Protein AF-A0A959KCK9-F1 (afdb_monomer_lite)

Foldseek 3Di:
DDDPDDDDDPDPCPPVPPADPQHPPDPDDQVLQDDPVDNHGPPVPRPDACVPDPAHQDAPSVPDDLCLQPVGPPSVPGDRAPVSRDDDPPVCPVHRPQVLADDSNDPDRPCVQVSCVVVVNHQDDPSVPVD

Secondary structure (DSSP, 8-state):
--------------------TT-TT--S-GGGT-BTTBSS--TTT----GGGSSS---GGGGGS-GGGT--SS-GGGS--SGGGT---TTTTTT-S-GGGT-BTTBS--TTHHHHHHHTT----GGGTT--

Radius of gyration: 28.24 Å; chains: 1; bounding box: 69×39×91 Å

Sequence (131 aa):
MRKWTILVWVMMATGLWGQNPHGAAFTMDCAKCHTPTGWTPLLNTLAFSHDTTAFPLLGAHQTVDCKLCHTTLVFDQAPLDCFGCHTDVHQQTVGPDCARCHDSRSWIVDDITDIHRQDGFALVGAHATAD

pLDDT: mean 82.72, std 13.29, range [46.91, 95.75]

Structure (mmCIF, N/CA/C/O backbone):
data_AF-A0A959KCK9-F1
#
_entry.id   AF-A0A959KCK9-F1
#
loop_
_atom_site.group_PDB
_atom_site.id
_atom_site.type_symbol
_atom_site.label_atom_id
_atom_site.label_alt_id
_atom_site.label_comp_id
_atom_site.label_asym_id
_atom_site.label_entity_id
_atom_site.label_seq_id
_atom_site.pdbx_PDB_ins_code
_atom_site.Cartn_x
_atom_site.Cartn_y
_atom_site.Cartn_z
_atom_site.occupancy
_atom_site.B_iso_or_equiv
_atom_site.auth_seq_id
_atom_site.auth_comp_id
_atom_site.auth_asym_id
_atom_site.auth_atom_id
_atom_site.pdbx_PDB_model_num
ATOM 1 N N . MET A 1 1 ? 46.662 22.100 -61.542 1.00 49.91 1 MET A N 1
ATOM 2 C CA . MET A 1 1 ? 46.205 23.198 -60.657 1.00 49.91 1 MET A CA 1
ATOM 3 C C . MET A 1 1 ? 44.722 23.440 -60.893 1.00 49.91 1 MET A C 1
ATOM 5 O O . MET A 1 1 ? 44.307 23.394 -62.040 1.00 49.91 1 MET A O 1
ATOM 9 N N . ARG A 1 2 ? 43.985 23.745 -59.814 1.00 46.91 2 ARG A N 1
ATOM 10 C CA . ARG A 1 2 ? 42.546 24.086 -59.747 1.00 46.91 2 ARG A CA 1
ATOM 11 C C . ARG A 1 2 ? 41.573 22.926 -59.463 1.00 46.91 2 ARG A C 1
ATOM 13 O O . ARG A 1 2 ? 40.732 22.564 -60.268 1.00 46.91 2 ARG A O 1
ATOM 20 N N . LYS A 1 3 ? 41.729 22.405 -58.239 1.00 47.53 3 LYS A N 1
ATOM 21 C CA . LYS A 1 3 ? 40.689 22.268 -57.199 1.00 47.53 3 LYS A CA 1
ATOM 22 C C . LYS A 1 3 ? 39.295 21.832 -57.687 1.00 47.53 3 LYS A C 1
ATOM 24 O O . LYS A 1 3 ? 38.390 22.651 -57.802 1.00 47.53 3 LYS A O 1
ATOM 29 N N . TRP A 1 4 ? 39.124 20.527 -57.875 1.00 50.66 4 TRP A N 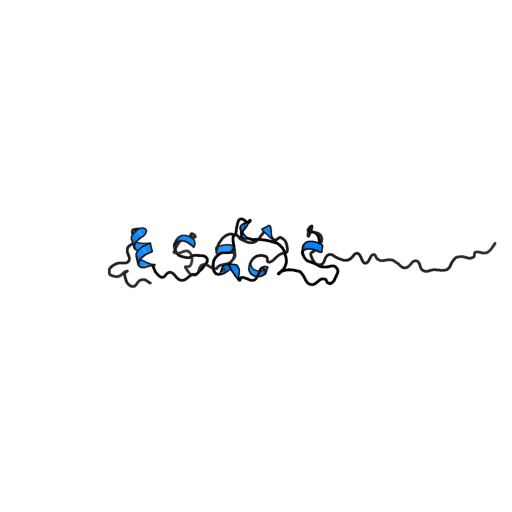1
ATOM 30 C CA . TRP A 1 4 ? 37.846 19.847 -57.658 1.00 50.66 4 TRP A CA 1
ATOM 31 C C . TRP A 1 4 ? 37.703 19.586 -56.152 1.00 50.66 4 TRP A C 1
ATOM 33 O O . TRP A 1 4 ? 38.226 18.610 -55.629 1.00 50.66 4 TRP A O 1
ATOM 43 N N . THR A 1 5 ? 37.056 20.498 -55.435 1.00 57.91 5 THR A N 1
ATOM 44 C CA . THR A 1 5 ? 36.460 20.222 -54.118 1.00 57.91 5 THR A CA 1
ATOM 45 C C . THR A 1 5 ? 34.973 19.997 -54.396 1.00 57.91 5 THR A C 1
ATOM 47 O O . THR A 1 5 ? 34.263 20.955 -54.685 1.00 57.91 5 THR A O 1
ATOM 50 N N . ILE A 1 6 ? 34.548 18.757 -54.661 1.00 57.91 6 ILE A N 1
ATOM 51 C CA . ILE A 1 6 ? 33.910 17.878 -53.660 1.00 57.91 6 ILE A CA 1
ATOM 52 C C . ILE A 1 6 ? 32.843 18.702 -52.917 1.00 57.91 6 ILE A C 1
ATOM 54 O O . ILE A 1 6 ? 33.161 19.432 -51.988 1.00 57.91 6 ILE A O 1
ATOM 58 N N . LEU A 1 7 ? 31.654 18.894 -53.498 1.00 53.31 7 LEU A N 1
ATOM 59 C CA . LEU A 1 7 ? 30.503 17.992 -53.373 1.00 53.31 7 LEU A CA 1
ATOM 60 C C . LEU A 1 7 ? 30.329 17.441 -51.949 1.00 53.31 7 LEU A C 1
ATOM 62 O O . LEU A 1 7 ? 31.190 16.749 -51.429 1.00 53.31 7 LEU A O 1
ATOM 66 N N . VAL A 1 8 ? 29.119 17.645 -51.432 1.00 52.75 8 VAL A N 1
ATOM 67 C CA . VAL A 1 8 ? 28.487 16.856 -50.366 1.00 52.75 8 VAL A CA 1
ATOM 68 C C . VAL A 1 8 ? 28.732 17.368 -48.946 1.00 52.75 8 VAL A C 1
ATOM 70 O O . VAL A 1 8 ? 29.668 16.993 -48.252 1.00 52.75 8 VAL A O 1
ATOM 73 N N . TRP A 1 9 ? 27.794 18.215 -48.513 1.00 53.50 9 TRP A N 1
ATOM 74 C CA . TRP A 1 9 ? 26.924 17.903 -47.377 1.00 53.50 9 TRP A CA 1
ATOM 75 C C . TRP A 1 9 ? 27.581 17.080 -46.264 1.00 53.50 9 TRP A C 1
ATOM 77 O O . TRP A 1 9 ? 27.311 15.890 -46.114 1.00 53.50 9 TRP A O 1
ATOM 87 N N . VAL A 1 10 ? 28.354 17.736 -45.401 1.00 55.44 10 VAL A N 1
ATOM 88 C CA . VAL A 1 10 ? 28.444 17.261 -44.019 1.00 55.44 10 VAL A CA 1
ATOM 89 C C . VAL A 1 10 ? 27.118 17.646 -43.373 1.00 55.44 10 VAL A C 1
ATOM 91 O O . VAL A 1 10 ? 26.969 18.721 -42.795 1.00 55.44 10 VAL A O 1
ATOM 94 N N . MET A 1 11 ? 26.112 16.786 -43.568 1.00 56.12 11 MET A N 1
ATOM 95 C CA . MET A 1 11 ? 24.978 16.697 -42.661 1.00 56.12 11 MET A CA 1
ATOM 96 C C . MET A 1 11 ? 25.564 16.689 -41.252 1.00 56.12 11 MET A C 1
ATOM 98 O O . MET A 1 11 ? 26.315 15.780 -40.894 1.00 56.12 11 MET A O 1
ATOM 102 N N . MET A 1 12 ? 25.237 17.710 -40.463 1.00 56.47 12 MET A N 1
ATOM 103 C CA . MET A 1 12 ? 25.245 17.579 -39.017 1.00 56.47 12 MET A CA 1
ATOM 104 C C . MET A 1 12 ? 24.327 16.402 -38.701 1.00 56.47 12 MET A C 1
ATOM 106 O O . MET A 1 12 ? 23.114 16.556 -38.603 1.00 56.47 12 MET A O 1
ATOM 110 N N . ALA A 1 13 ? 24.901 15.208 -38.596 1.00 59.34 13 ALA A N 1
ATOM 111 C CA . ALA A 1 13 ? 24.273 14.101 -37.913 1.00 59.34 13 ALA A CA 1
ATOM 112 C C . ALA A 1 13 ? 24.296 14.472 -36.429 1.00 59.34 13 ALA A C 1
ATOM 114 O O . ALA A 1 13 ? 25.125 13.992 -35.659 1.00 59.34 13 ALA A O 1
ATOM 115 N N . THR A 1 14 ? 23.424 15.405 -36.037 1.00 59.97 14 THR A N 1
ATOM 116 C CA . THR A 1 14 ? 22.972 15.482 -34.658 1.00 59.97 14 THR A CA 1
ATOM 117 C C . THR A 1 14 ? 22.437 14.094 -34.365 1.00 59.97 14 THR A C 1
ATOM 119 O O . THR A 1 14 ? 21.451 13.651 -34.954 1.00 59.97 14 THR A O 1
ATOM 122 N N . GLY A 1 15 ? 23.188 13.343 -33.564 1.00 53.34 15 GLY A N 1
ATOM 123 C CA . GLY A 1 15 ? 22.801 12.007 -33.169 1.00 53.34 15 GLY A CA 1
ATOM 124 C C . GLY A 1 15 ? 21.417 12.090 -32.549 1.00 53.34 15 GLY A C 1
ATOM 125 O O . GLY A 1 15 ? 21.271 12.548 -31.419 1.00 53.34 15 GLY A O 1
ATOM 126 N N . LEU A 1 16 ? 20.402 11.646 -33.287 1.00 57.38 16 LEU A N 1
ATOM 127 C CA . LEU A 1 16 ? 19.121 11.249 -32.726 1.00 57.38 16 LEU A CA 1
ATOM 128 C C . LEU A 1 16 ? 19.382 9.950 -31.964 1.00 57.38 16 LEU A C 1
ATOM 130 O O . LEU A 1 16 ? 19.026 8.859 -32.397 1.00 57.38 16 LEU A O 1
ATOM 134 N N . TRP A 1 17 ? 20.115 10.061 -30.858 1.00 60.97 17 TRP A N 1
ATOM 135 C CA . TRP A 1 17 ? 20.209 8.998 -29.881 1.00 60.97 17 TRP A CA 1
ATOM 136 C C . TRP A 1 17 ? 18.802 8.870 -29.320 1.00 60.97 17 TRP A C 1
ATOM 138 O O . TRP A 1 17 ? 18.271 9.843 -28.776 1.00 60.97 17 TRP A O 1
ATOM 148 N N . GLY A 1 18 ? 18.175 7.714 -29.545 1.00 62.41 18 GLY A N 1
ATOM 149 C CA . GLY A 1 18 ? 16.862 7.412 -28.994 1.00 62.41 18 GLY A CA 1
ATOM 150 C C . GLY A 1 18 ? 16.902 7.683 -27.497 1.00 62.41 18 GLY A C 1
ATOM 151 O O . GLY A 1 18 ? 17.616 7.007 -26.761 1.00 62.41 18 GLY A O 1
ATOM 152 N N . GLN A 1 19 ? 16.214 8.737 -27.067 1.00 72.62 19 GLN A N 1
ATOM 153 C CA . GLN A 1 19 ? 16.138 9.079 -25.657 1.00 72.62 19 GLN A CA 1
ATOM 154 C C . GLN A 1 19 ? 15.322 7.985 -24.983 1.00 72.62 19 GLN A C 1
ATOM 156 O O . GLN A 1 19 ? 14.208 7.699 -25.421 1.00 72.62 19 GLN A O 1
ATOM 161 N N . ASN A 1 20 ? 15.880 7.364 -23.945 1.00 83.00 20 ASN A N 1
ATOM 162 C CA . ASN A 1 20 ? 15.116 6.442 -23.122 1.00 83.00 20 ASN A CA 1
ATOM 163 C C . ASN A 1 20 ? 13.984 7.244 -22.449 1.00 83.00 20 ASN A C 1
ATOM 165 O O . ASN A 1 20 ? 14.291 8.106 -21.617 1.00 83.00 20 ASN A O 1
ATOM 169 N N . PRO A 1 21 ? 12.697 6.992 -22.768 1.00 82.88 21 PRO A N 1
ATOM 170 C CA . PRO A 1 21 ? 11.583 7.729 -22.166 1.00 82.88 21 PRO A CA 1
ATOM 171 C C . PRO A 1 21 ? 11.466 7.488 -20.651 1.00 82.88 21 PRO A C 1
ATOM 173 O O . PRO A 1 21 ? 10.748 8.208 -19.966 1.00 82.88 21 PRO A O 1
ATOM 176 N N . HIS A 1 22 ? 12.189 6.499 -20.124 1.00 82.31 22 HIS A N 1
ATOM 177 C CA . HIS A 1 22 ? 12.268 6.145 -18.710 1.00 82.31 22 HIS A CA 1
ATOM 178 C C . HIS A 1 22 ? 13.437 6.823 -17.974 1.00 82.31 22 HIS A C 1
ATOM 180 O O . HIS A 1 22 ? 13.630 6.602 -16.780 1.00 82.31 22 HIS A O 1
ATOM 186 N N . GLY A 1 23 ? 14.211 7.662 -18.669 1.00 80.50 23 GLY A N 1
ATOM 187 C CA . GLY A 1 23 ? 15.371 8.358 -18.121 1.00 80.50 23 GLY A CA 1
ATOM 188 C C . GLY A 1 23 ? 16.652 7.518 -18.117 1.00 80.50 23 GLY A C 1
ATOM 189 O O . GLY A 1 23 ? 16.648 6.308 -18.334 1.00 80.50 23 GLY A O 1
ATOM 190 N N . ALA A 1 24 ? 17.783 8.181 -17.869 1.00 80.56 24 ALA A N 1
ATOM 191 C CA . ALA A 1 24 ? 19.110 7.558 -17.921 1.00 80.56 24 ALA A CA 1
ATOM 192 C C . ALA A 1 24 ? 19.385 6.572 -16.768 1.00 80.56 24 ALA A C 1
ATOM 194 O O . ALA A 1 24 ? 20.287 5.747 -16.869 1.00 80.56 24 ALA A O 1
ATOM 195 N N . ALA A 1 25 ? 18.618 6.659 -15.679 1.00 77.94 25 ALA A N 1
ATOM 196 C CA . ALA A 1 25 ? 18.759 5.788 -14.514 1.00 77.94 25 ALA A CA 1
ATOM 197 C C . ALA A 1 25 ? 18.067 4.423 -14.683 1.00 77.94 25 ALA A C 1
ATOM 199 O O . ALA A 1 25 ? 18.292 3.528 -13.873 1.00 77.94 25 ALA A O 1
ATOM 200 N N . PHE A 1 26 ? 17.231 4.242 -15.712 1.00 80.12 26 PHE A N 1
ATOM 201 C CA . PHE A 1 26 ? 16.557 2.970 -15.955 1.00 80.12 26 PHE A CA 1
ATOM 202 C C . PHE A 1 26 ? 17.509 1.982 -16.641 1.00 80.12 26 PHE A C 1
ATOM 204 O O . PHE A 1 26 ? 17.864 2.153 -17.806 1.00 80.12 26 PHE A O 1
ATOM 211 N N . THR A 1 27 ? 17.924 0.950 -15.904 1.00 80.88 27 THR A N 1
ATOM 212 C CA . THR A 1 27 ? 18.962 -0.014 -16.316 1.00 80.88 27 THR A CA 1
ATOM 213 C C . THR A 1 27 ? 18.415 -1.372 -16.767 1.00 80.88 27 THR A C 1
ATOM 215 O O . THR A 1 27 ? 19.191 -2.265 -17.106 1.00 80.88 27 THR A O 1
ATOM 218 N N . MET A 1 28 ? 17.092 -1.558 -16.772 1.00 80.00 28 MET A N 1
ATOM 219 C CA . MET A 1 28 ? 16.463 -2.821 -17.160 1.00 80.00 28 MET A CA 1
ATOM 220 C C . MET A 1 28 ? 16.416 -2.982 -18.688 1.00 80.00 28 MET A C 1
ATOM 222 O O . MET A 1 28 ? 16.208 -2.016 -19.418 1.00 80.00 28 MET A O 1
ATOM 226 N N . ASP A 1 29 ? 16.572 -4.221 -19.165 1.00 85.25 29 ASP A N 1
ATOM 227 C CA . ASP A 1 29 ? 16.440 -4.564 -20.586 1.00 85.25 29 ASP A CA 1
ATOM 228 C C . ASP A 1 29 ? 15.046 -4.197 -21.129 1.00 85.25 29 ASP A C 1
ATOM 230 O O . ASP A 1 29 ? 14.020 -4.652 -20.611 1.00 85.25 29 ASP A O 1
ATOM 234 N N . CYS A 1 30 ? 15.024 -3.405 -22.205 1.00 86.00 30 CYS A N 1
ATOM 235 C CA . CYS A 1 30 ? 13.827 -2.957 -22.912 1.00 86.00 30 CYS A CA 1
ATOM 236 C C . CYS A 1 30 ? 12.913 -4.124 -23.306 1.00 86.00 30 CYS A C 1
ATOM 238 O O . CYS A 1 30 ? 11.692 -3.988 -23.253 1.00 86.00 30 CYS A O 1
ATOM 240 N N . ALA A 1 31 ? 13.493 -5.270 -23.677 1.00 85.19 31 ALA A N 1
ATOM 241 C CA . ALA A 1 31 ? 12.757 -6.448 -24.130 1.00 85.19 31 ALA A CA 1
ATOM 242 C C . ALA A 1 31 ? 11.936 -7.123 -23.019 1.00 85.19 31 ALA A C 1
ATOM 244 O O . ALA A 1 31 ? 11.067 -7.942 -23.313 1.00 85.19 31 ALA A O 1
ATOM 245 N N . LYS A 1 32 ? 12.166 -6.776 -21.743 1.00 80.81 32 LYS A N 1
ATOM 246 C CA . LYS A 1 32 ? 11.321 -7.263 -20.643 1.00 80.81 32 LYS A CA 1
ATOM 247 C C . LYS A 1 32 ? 9.920 -6.669 -20.701 1.00 80.81 32 LYS A C 1
ATOM 249 O O . LYS A 1 32 ? 8.962 -7.362 -20.384 1.00 80.81 32 LYS A O 1
ATOM 254 N N . CYS A 1 33 ? 9.799 -5.416 -21.134 1.00 81.75 33 CYS A N 1
ATOM 255 C CA . CYS A 1 33 ? 8.523 -4.709 -21.188 1.00 81.75 33 CYS A CA 1
ATOM 256 C C . CYS A 1 33 ? 8.039 -4.460 -22.617 1.00 81.75 33 CYS A C 1
ATOM 258 O O . CYS A 1 33 ? 6.846 -4.291 -22.813 1.00 81.75 33 CYS A O 1
ATOM 260 N N . HIS A 1 34 ? 8.912 -4.432 -23.619 1.00 86.56 34 HIS A N 1
ATOM 261 C CA . HIS A 1 34 ? 8.551 -4.100 -24.997 1.00 86.56 34 HIS A CA 1
ATOM 262 C C . HIS A 1 34 ? 8.825 -5.257 -25.949 1.00 86.56 34 HIS A C 1
ATOM 264 O O . HIS A 1 34 ? 9.678 -6.106 -25.706 1.00 86.56 34 HIS A O 1
ATOM 270 N N . THR A 1 35 ? 8.118 -5.258 -27.077 1.00 85.88 35 THR A N 1
ATOM 271 C CA . THR A 1 35 ? 8.331 -6.237 -28.147 1.00 85.88 35 THR A CA 1
ATOM 272 C C . THR A 1 35 ? 8.924 -5.553 -29.373 1.00 85.88 35 THR A C 1
ATOM 274 O O . THR A 1 35 ? 8.672 -4.368 -29.593 1.00 85.88 35 THR A O 1
ATOM 277 N N .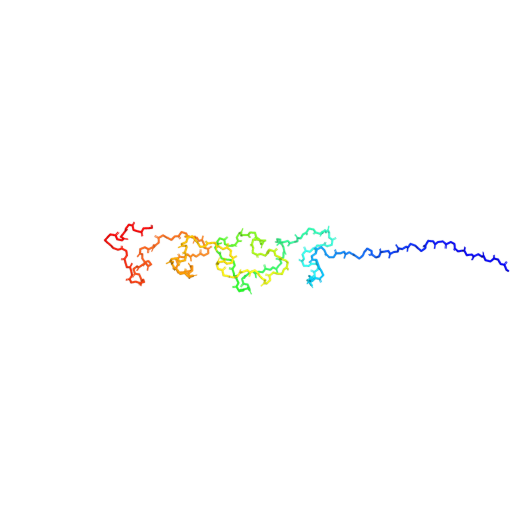 PRO A 1 36 ? 9.626 -6.284 -30.254 1.00 86.62 36 PRO A N 1
ATOM 278 C CA . PRO A 1 36 ? 10.033 -5.741 -31.550 1.00 86.62 36 PRO A CA 1
ATOM 279 C C . PRO A 1 36 ? 8.850 -5.271 -32.413 1.00 86.62 36 PRO A C 1
ATOM 281 O O . PRO A 1 36 ? 9.027 -4.456 -33.313 1.00 86.62 36 PRO A O 1
ATOM 284 N N . THR A 1 37 ? 7.640 -5.775 -32.141 1.00 87.62 37 THR A N 1
ATOM 285 C CA . THR A 1 37 ? 6.406 -5.394 -32.839 1.00 87.62 37 THR A CA 1
ATOM 286 C C . THR A 1 37 ? 5.799 -4.078 -32.353 1.00 87.62 37 THR A C 1
ATOM 288 O O . THR A 1 37 ? 4.956 -3.519 -33.050 1.00 87.62 37 THR A O 1
ATOM 291 N N . GLY A 1 38 ? 6.206 -3.557 -31.189 1.00 85.00 38 GLY A N 1
ATOM 292 C CA . GLY A 1 38 ? 5.694 -2.286 -30.685 1.00 85.00 38 GLY A CA 1
ATOM 293 C C . GLY A 1 38 ? 6.157 -1.911 -29.275 1.00 85.00 38 GLY A C 1
ATOM 294 O O . GLY A 1 38 ? 6.544 -2.752 -28.464 1.00 85.00 38 GLY A O 1
ATOM 295 N N . TRP A 1 39 ? 6.047 -0.614 -28.979 1.00 84.25 39 TRP A N 1
ATOM 296 C CA . TRP A 1 39 ? 6.456 0.006 -27.711 1.00 84.25 39 TRP A CA 1
ATOM 297 C C . TRP A 1 39 ? 5.361 0.026 -26.637 1.00 84.25 39 TRP A C 1
ATOM 299 O O . TRP A 1 39 ? 5.569 0.570 -25.556 1.00 84.25 39 TRP A O 1
ATOM 309 N N . THR A 1 40 ? 4.198 -0.575 -26.885 1.00 83.62 40 THR A N 1
ATOM 310 C CA . THR A 1 40 ? 3.195 -0.768 -25.830 1.00 83.62 40 THR A CA 1
ATOM 311 C C . THR A 1 40 ? 3.749 -1.746 -24.790 1.00 83.62 40 THR A C 1
ATOM 313 O O . THR A 1 40 ? 4.186 -2.832 -25.174 1.00 83.62 40 THR A O 1
ATOM 316 N N . PRO A 1 41 ? 3.782 -1.382 -23.497 1.00 75.44 41 PRO A N 1
ATOM 317 C CA . PRO A 1 41 ? 4.381 -2.227 -22.480 1.00 75.44 41 PRO A CA 1
ATOM 318 C C . PRO A 1 41 ? 3.538 -3.481 -22.213 1.00 75.44 41 PRO A C 1
ATOM 320 O O . PRO A 1 41 ? 2.315 -3.423 -22.087 1.00 75.44 41 PRO A O 1
ATOM 323 N N . LEU A 1 42 ? 4.222 -4.609 -22.073 1.00 72.56 42 LEU A N 1
ATOM 324 C CA . LEU A 1 42 ? 3.721 -5.947 -21.782 1.00 72.56 42 LEU A CA 1
ATOM 325 C C . LEU A 1 42 ? 3.330 -6.125 -20.305 1.00 72.56 42 LEU A C 1
ATOM 327 O O . LEU A 1 42 ? 3.663 -7.131 -19.685 1.00 72.56 42 LEU A O 1
ATOM 331 N N . LEU A 1 43 ? 2.622 -5.159 -19.718 1.00 69.50 43 LEU A N 1
ATOM 332 C CA . LEU A 1 43 ? 2.339 -5.146 -18.274 1.00 69.50 43 LEU A CA 1
ATOM 333 C C . LEU A 1 43 ? 1.619 -6.416 -17.791 1.00 69.50 43 LEU A C 1
ATOM 335 O O . LEU A 1 43 ? 1.860 -6.874 -16.681 1.00 69.50 43 LEU A O 1
ATOM 339 N N . ASN A 1 44 ? 0.805 -7.022 -18.658 1.00 62.91 44 ASN A N 1
ATOM 340 C CA . ASN A 1 44 ? -0.028 -8.179 -18.323 1.00 62.91 44 ASN A CA 1
ATOM 341 C C . ASN A 1 44 ? 0.638 -9.525 -18.658 1.00 62.91 44 ASN A C 1
ATOM 343 O O . ASN A 1 44 ? 0.086 -10.575 -18.345 1.00 62.91 44 ASN A O 1
ATOM 347 N N . THR A 1 45 ? 1.782 -9.511 -19.348 1.00 64.19 45 THR A N 1
ATOM 348 C CA . THR A 1 45 ? 2.506 -10.726 -19.765 1.00 64.19 45 THR A CA 1
ATOM 349 C C . THR A 1 45 ? 3.929 -10.770 -19.219 1.00 64.19 45 THR A C 1
ATOM 351 O O . THR A 1 45 ? 4.695 -11.667 -19.573 1.00 64.19 45 THR A O 1
ATOM 354 N N . LEU A 1 46 ? 4.301 -9.805 -18.373 1.00 68.31 46 LEU A N 1
ATOM 355 C CA . LEU A 1 46 ? 5.512 -9.876 -17.570 1.00 68.31 46 LEU A CA 1
ATOM 356 C C . LEU A 1 46 ? 5.429 -11.135 -16.703 1.00 68.31 46 LEU A C 1
ATOM 358 O O . LEU A 1 46 ? 4.536 -11.272 -15.871 1.00 68.31 46 LEU A O 1
ATOM 362 N N . ALA A 1 47 ? 6.362 -12.064 -16.909 1.00 70.56 47 ALA A N 1
ATOM 363 C CA . ALA A 1 47 ? 6.519 -13.240 -16.063 1.00 70.56 47 ALA A CA 1
ATOM 364 C C . ALA A 1 47 ? 7.114 -12.810 -14.710 1.00 70.56 47 ALA A C 1
ATOM 366 O O . ALA A 1 47 ? 8.307 -12.966 -14.459 1.00 70.56 47 ALA A O 1
ATOM 367 N N . PHE A 1 48 ? 6.286 -12.202 -13.867 1.00 80.44 48 PHE A N 1
ATOM 368 C CA . PHE A 1 48 ? 6.630 -11.764 -12.522 1.00 80.44 48 PHE A CA 1
ATOM 369 C C . PHE A 1 48 ? 5.557 -12.243 -11.545 1.00 80.44 48 PHE A C 1
ATOM 371 O O . PHE A 1 48 ? 4.367 -12.116 -11.822 1.00 80.44 48 PHE A O 1
ATOM 378 N N . SER A 1 49 ? 5.983 -12.804 -10.411 1.00 86.56 49 SER A N 1
ATOM 379 C CA . SER A 1 49 ? 5.079 -13.275 -9.360 1.00 86.56 49 SER A CA 1
ATOM 380 C C . SER A 1 49 ? 5.384 -12.583 -8.038 1.00 86.56 49 SER A C 1
ATOM 382 O O . SER A 1 49 ? 6.494 -12.706 -7.509 1.00 86.56 49 SER A O 1
ATOM 384 N N . HIS A 1 50 ? 4.371 -11.918 -7.478 1.00 92.69 50 HIS A N 1
ATOM 385 C CA . HIS A 1 50 ? 4.439 -11.315 -6.147 1.00 92.69 50 HIS A CA 1
ATOM 386 C C . HIS A 1 50 ? 4.600 -12.351 -5.024 1.00 92.69 50 HIS A C 1
ATOM 388 O O . HIS A 1 50 ? 5.144 -12.006 -3.977 1.00 92.69 50 HIS A O 1
ATOM 394 N N . ASP A 1 51 ? 4.247 -13.621 -5.252 1.00 92.69 51 ASP A N 1
ATOM 395 C CA . ASP A 1 51 ? 4.400 -14.705 -4.264 1.00 92.69 51 ASP A CA 1
ATOM 396 C C . ASP A 1 51 ? 5.866 -14.980 -3.903 1.00 92.69 51 ASP A C 1
ATOM 398 O O . ASP A 1 51 ? 6.167 -15.591 -2.881 1.00 92.69 51 ASP A O 1
ATOM 402 N N . THR A 1 52 ? 6.793 -14.529 -4.752 1.00 91.38 52 THR A N 1
ATOM 403 C CA . THR A 1 52 ? 8.241 -14.652 -4.533 1.00 91.38 52 THR A CA 1
ATOM 404 C C . THR A 1 52 ? 8.864 -13.428 -3.864 1.00 91.38 52 THR A C 1
ATOM 406 O O . THR A 1 52 ? 10.082 -13.366 -3.697 1.00 91.38 52 THR A O 1
ATOM 409 N N . THR A 1 53 ? 8.048 -12.440 -3.496 1.00 92.06 53 THR A N 1
ATOM 410 C CA . THR A 1 53 ? 8.498 -11.157 -2.948 1.00 92.06 53 THR A CA 1
ATOM 411 C C . THR A 1 53 ? 8.169 -11.036 -1.462 1.00 92.06 53 THR A C 1
ATOM 413 O O . THR A 1 53 ? 7.493 -11.883 -0.883 1.00 92.06 53 THR A O 1
ATOM 416 N N . ALA A 1 54 ? 8.619 -9.946 -0.838 1.00 92.50 54 ALA A N 1
ATOM 417 C CA . ALA A 1 54 ? 8.243 -9.610 0.534 1.00 92.50 54 ALA A CA 1
ATOM 418 C C . ALA A 1 54 ? 6.772 -9.159 0.680 1.00 92.50 54 ALA A C 1
ATOM 420 O O . ALA A 1 54 ? 6.308 -9.001 1.806 1.00 92.50 54 ALA A O 1
ATOM 421 N N . PHE A 1 55 ? 6.046 -8.951 -0.426 1.00 93.94 55 PHE A N 1
ATOM 422 C CA . PHE A 1 55 ? 4.651 -8.509 -0.428 1.00 93.94 55 PHE A CA 1
ATOM 423 C C . PHE A 1 55 ? 3.814 -9.378 -1.378 1.00 93.94 55 PHE A C 1
ATOM 425 O O . PHE A 1 55 ? 3.605 -9.012 -2.541 1.00 93.94 55 PHE A O 1
ATOM 432 N N . PRO A 1 56 ? 3.360 -10.558 -0.917 1.00 94.38 56 PRO A N 1
ATOM 433 C CA . PRO A 1 56 ? 2.418 -11.364 -1.678 1.00 94.38 56 PRO A CA 1
ATOM 434 C C . PRO A 1 56 ? 1.078 -10.630 -1.792 1.00 94.38 56 PRO A C 1
ATOM 436 O O . PRO A 1 56 ? 0.560 -10.089 -0.813 1.00 94.38 56 PRO A O 1
ATOM 439 N N . LEU A 1 57 ? 0.493 -10.624 -2.991 1.00 94.38 57 LEU A N 1
ATOM 440 C CA . LEU A 1 57 ? -0.820 -10.023 -3.205 1.00 94.38 57 LEU A CA 1
ATOM 441 C C . LEU A 1 57 ? -1.895 -10.996 -2.720 1.00 94.38 57 LEU A C 1
ATOM 443 O O . LEU A 1 57 ? -2.170 -12.008 -3.358 1.00 94.38 57 LEU A O 1
ATOM 447 N N . LEU A 1 58 ? -2.504 -10.680 -1.580 1.00 94.56 58 LEU A N 1
ATOM 448 C CA . LEU A 1 58 ? -3.564 -11.473 -0.959 1.00 94.56 58 LEU A CA 1
ATOM 449 C C . LEU A 1 58 ? -4.886 -10.702 -0.950 1.00 94.56 58 LEU A C 1
ATOM 451 O O . LEU A 1 58 ? -4.906 -9.470 -0.978 1.00 94.56 58 LEU A O 1
ATOM 455 N N . GLY A 1 59 ? -6.001 -11.434 -0.902 1.00 95.25 59 GLY A N 1
ATOM 456 C CA . GLY A 1 59 ? -7.331 -10.838 -0.777 1.00 95.25 59 GLY A CA 1
ATOM 457 C C . GLY A 1 59 ? -7.629 -9.840 -1.898 1.00 95.25 59 GLY A C 1
ATOM 458 O O . GLY A 1 59 ? -7.432 -10.155 -3.074 1.00 95.25 59 GLY A O 1
ATOM 459 N N . ALA A 1 60 ? -8.084 -8.645 -1.522 1.00 95.44 60 ALA A N 1
ATOM 460 C CA . ALA A 1 60 ? -8.447 -7.571 -2.441 1.00 95.44 60 ALA A CA 1
ATOM 461 C C . ALA A 1 60 ? -7.241 -6.981 -3.198 1.00 95.44 60 ALA A C 1
ATOM 463 O O . ALA A 1 60 ? -7.412 -6.425 -4.283 1.00 95.44 60 ALA A O 1
ATOM 464 N N . HIS A 1 61 ? -6.014 -7.142 -2.688 1.00 95.75 61 HIS A N 1
ATOM 465 C CA . HIS A 1 61 ? -4.810 -6.644 -3.362 1.00 95.75 61 HIS A CA 1
ATOM 466 C C . HIS A 1 61 ? -4.482 -7.397 -4.659 1.00 95.75 61 HIS A C 1
ATOM 468 O O . HIS A 1 61 ? -3.726 -6.888 -5.475 1.00 95.75 61 HIS A O 1
ATOM 474 N N . GLN A 1 62 ? -5.060 -8.577 -4.905 1.00 93.81 62 GLN A N 1
ATOM 475 C CA . GLN A 1 62 ? -4.807 -9.350 -6.132 1.00 93.81 62 GLN A CA 1
ATOM 476 C C . GLN A 1 62 ? -5.297 -8.663 -7.413 1.00 93.81 62 GLN A C 1
ATOM 478 O O . GLN A 1 62 ? -4.832 -8.990 -8.501 1.00 93.81 62 GLN A O 1
ATOM 483 N N . THR A 1 63 ? -6.252 -7.737 -7.302 1.00 91.19 63 THR A N 1
ATOM 484 C CA . THR A 1 63 ? -6.890 -7.086 -8.456 1.00 91.19 63 THR A CA 1
ATOM 485 C C . THR A 1 63 ? -6.548 -5.602 -8.573 1.00 91.19 63 THR A C 1
ATOM 487 O O . THR A 1 63 ? -7.182 -4.887 -9.347 1.00 91.19 63 THR A O 1
ATOM 490 N N . VAL A 1 64 ? -5.590 -5.115 -7.781 1.00 91.06 64 VAL A N 1
ATOM 491 C CA . VAL A 1 64 ? -5.158 -3.714 -7.798 1.00 91.06 64 VAL A CA 1
ATOM 492 C C . VAL A 1 64 ? -4.355 -3.410 -9.068 1.00 91.06 64 VAL A C 1
ATOM 494 O O . VAL A 1 64 ? -3.609 -4.256 -9.558 1.00 91.06 64 VAL A O 1
ATOM 497 N N . ASP A 1 65 ? -4.494 -2.201 -9.618 1.00 89.31 65 ASP A N 1
ATOM 498 C CA . ASP A 1 65 ? -3.624 -1.752 -10.713 1.00 89.31 65 ASP A CA 1
ATOM 499 C C . ASP A 1 65 ? -2.182 -1.618 -10.202 1.00 89.31 65 ASP A C 1
ATOM 501 O O . ASP A 1 65 ? -1.937 -0.982 -9.174 1.00 89.31 65 ASP A O 1
ATOM 505 N N . CYS A 1 66 ? -1.219 -2.171 -10.944 1.00 88.00 66 CYS A N 1
ATOM 506 C CA . CYS A 1 66 ? 0.204 -2.160 -10.606 1.00 88.00 66 CYS A CA 1
ATOM 507 C C . CYS A 1 66 ? 0.719 -0.755 -10.244 1.00 88.00 66 CYS A C 1
ATOM 509 O O . CYS A 1 66 ? 1.574 -0.607 -9.370 1.00 88.00 66 CYS A O 1
ATOM 511 N N . LYS A 1 67 ? 0.202 0.286 -10.912 1.00 88.81 67 LYS A N 1
ATOM 512 C CA . LYS A 1 67 ? 0.638 1.682 -10.744 1.00 88.81 67 LYS A CA 1
ATOM 513 C C . LYS A 1 67 ? 0.210 2.303 -9.420 1.00 88.81 67 LYS A C 1
ATOM 515 O O . LYS A 1 67 ? 0.764 3.335 -9.050 1.00 88.81 67 LYS A O 1
ATOM 520 N N . LEU A 1 68 ? -0.760 1.709 -8.723 1.00 92.06 68 LEU A N 1
ATOM 521 C CA . LEU A 1 68 ? -1.189 2.200 -7.413 1.00 92.06 68 LEU A CA 1
ATOM 522 C C . LEU A 1 68 ? -0.100 2.004 -6.352 1.00 92.06 68 LEU A C 1
ATOM 524 O O . LEU A 1 68 ? 0.008 2.828 -5.451 1.00 92.06 68 LEU A O 1
ATOM 528 N N . CYS A 1 69 ? 0.748 0.983 -6.502 1.00 92.62 69 CYS A N 1
ATOM 529 C CA . CYS A 1 69 ? 1.913 0.760 -5.643 1.00 92.62 69 CYS A CA 1
ATOM 530 C C . CYS A 1 69 ? 3.218 1.196 -6.332 1.00 92.62 69 CYS A C 1
ATOM 532 O O . CYS A 1 69 ? 4.055 1.872 -5.736 1.00 92.62 69 CYS A O 1
ATOM 534 N N . HIS A 1 70 ? 3.388 0.852 -7.612 1.00 90.69 70 HIS A N 1
ATOM 535 C CA . HIS A 1 70 ? 4.586 1.164 -8.393 1.00 90.69 70 HIS A CA 1
ATOM 536 C C . HIS A 1 70 ? 4.424 2.487 -9.149 1.00 90.69 70 HIS A C 1
ATOM 538 O O . HIS A 1 70 ? 4.246 2.529 -10.368 1.00 90.69 70 HIS A O 1
ATOM 544 N N . THR A 1 71 ? 4.485 3.591 -8.404 1.00 88.19 71 THR A N 1
ATOM 545 C CA . THR A 1 71 ? 4.337 4.959 -8.940 1.00 88.19 71 THR A CA 1
ATOM 546 C C . THR A 1 71 ? 5.531 5.414 -9.783 1.00 88.19 71 THR A C 1
ATOM 548 O O . THR A 1 71 ? 5.442 6.392 -10.528 1.00 88.19 71 THR A O 1
ATOM 551 N N . THR A 1 72 ? 6.647 4.691 -9.695 1.00 85.62 72 THR A N 1
ATOM 552 C CA . THR A 1 72 ? 7.848 4.892 -10.502 1.00 85.62 72 THR A CA 1
ATOM 553 C C . THR A 1 72 ? 8.251 3.585 -11.184 1.00 85.62 72 THR A C 1
ATOM 555 O O . THR A 1 72 ? 7.694 2.521 -10.926 1.00 85.62 72 THR A O 1
ATOM 558 N N . LEU A 1 73 ? 9.258 3.654 -12.053 1.00 79.56 73 LEU A N 1
ATOM 559 C CA . LEU A 1 73 ? 9.838 2.478 -12.712 1.00 79.56 73 LEU A CA 1
ATOM 560 C C . LEU A 1 73 ? 10.884 1.761 -11.845 1.00 79.56 73 LEU A C 1
ATOM 562 O O . LEU A 1 73 ? 11.535 0.825 -12.310 1.00 79.56 73 LEU A O 1
ATOM 566 N N . VAL A 1 74 ? 11.055 2.206 -10.600 1.00 83.56 74 VAL A N 1
ATOM 567 C CA . VAL A 1 74 ? 11.891 1.565 -9.589 1.00 83.56 74 VAL A CA 1
ATOM 568 C C . VAL A 1 74 ? 10.976 0.678 -8.744 1.00 83.56 74 VAL A C 1
ATOM 570 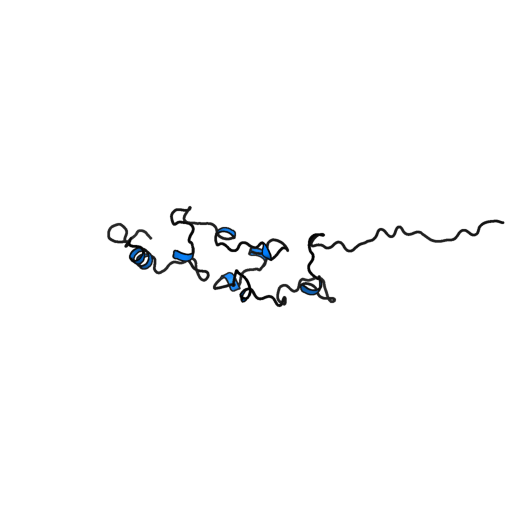O O . VAL A 1 74 ? 10.407 1.095 -7.738 1.00 83.56 74 VAL A O 1
ATOM 573 N N . PHE A 1 75 ? 10.744 -0.540 -9.237 1.00 83.06 75 PHE A N 1
ATOM 574 C CA . PHE A 1 75 ? 9.689 -1.426 -8.733 1.00 83.06 75 PHE A CA 1
ATOM 575 C C . PHE A 1 75 ? 9.917 -1.921 -7.295 1.00 83.06 75 PHE A C 1
ATOM 577 O O . PHE A 1 75 ? 8.957 -2.284 -6.628 1.00 83.06 75 PHE A O 1
ATOM 584 N N . ASP A 1 76 ? 11.145 -1.903 -6.781 1.00 85.31 76 ASP A N 1
ATOM 585 C CA . ASP A 1 76 ? 11.477 -2.318 -5.410 1.00 85.31 76 ASP A CA 1
ATOM 586 C C . ASP A 1 76 ? 11.265 -1.219 -4.351 1.00 85.31 76 ASP A C 1
ATOM 588 O O . ASP A 1 76 ? 11.481 -1.462 -3.167 1.00 85.31 76 ASP A O 1
ATOM 592 N N . GLN A 1 77 ? 10.806 -0.027 -4.750 1.00 88.38 77 GLN A N 1
ATOM 593 C CA . GLN A 1 77 ? 10.523 1.095 -3.845 1.00 88.38 77 GLN A CA 1
ATOM 594 C C . GLN A 1 77 ? 9.054 1.210 -3.421 1.00 88.38 77 GLN A C 1
ATOM 596 O O . GLN A 1 77 ? 8.697 2.160 -2.722 1.00 88.38 77 GLN A O 1
ATOM 601 N N . ALA A 1 78 ? 8.189 0.288 -3.850 1.00 93.12 78 ALA A N 1
ATOM 602 C CA . ALA A 1 78 ? 6.794 0.303 -3.423 1.00 93.12 78 ALA A CA 1
ATOM 603 C C . ALA A 1 78 ? 6.694 0.140 -1.891 1.00 93.12 78 ALA A C 1
ATOM 605 O O . ALA A 1 78 ? 7.419 -0.685 -1.325 1.00 93.12 78 ALA A O 1
ATOM 606 N N . PRO A 1 79 ? 5.810 0.896 -1.211 1.00 93.50 79 PRO A N 1
ATOM 607 C CA . PRO A 1 79 ? 5.590 0.725 0.218 1.00 93.50 79 PRO A CA 1
ATOM 608 C C . PRO A 1 79 ? 5.110 -0.690 0.543 1.00 93.50 79 PRO A C 1
ATOM 610 O O . PRO A 1 79 ? 4.324 -1.270 -0.206 1.00 93.50 79 PR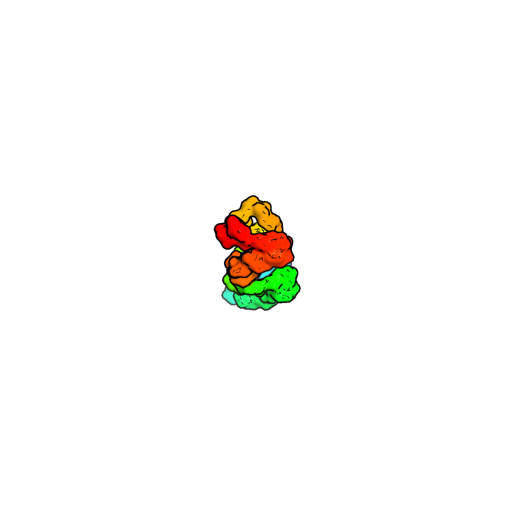O A O 1
ATOM 613 N N . LEU A 1 80 ? 5.584 -1.232 1.665 1.00 93.44 80 LEU A N 1
ATOM 614 C CA . LEU A 1 80 ? 5.229 -2.581 2.124 1.00 93.44 80 LEU A CA 1
ATOM 615 C C . LEU A 1 80 ? 4.289 -2.563 3.334 1.00 93.44 80 LEU A C 1
ATOM 617 O O . LEU A 1 80 ? 3.685 -3.580 3.665 1.00 93.44 80 LEU A O 1
ATOM 621 N N . ASP A 1 81 ? 4.196 -1.430 4.022 1.00 93.19 81 ASP A N 1
ATOM 622 C CA . ASP A 1 81 ? 3.337 -1.245 5.180 1.00 93.19 81 ASP A CA 1
ATOM 623 C C . ASP A 1 81 ? 1.960 -0.692 4.785 1.00 93.19 81 ASP A C 1
ATOM 625 O O . ASP A 1 81 ? 1.779 -0.085 3.728 1.00 93.19 81 ASP A O 1
ATOM 629 N N . CYS A 1 82 ? 0.979 -0.885 5.668 1.00 94.75 82 CYS A N 1
ATOM 630 C CA . CYS A 1 82 ? -0.402 -0.474 5.425 1.00 94.75 82 CYS A CA 1
ATOM 631 C C . CYS A 1 82 ? -0.526 1.043 5.196 1.00 94.75 82 CYS A C 1
ATOM 633 O O . CYS A 1 82 ? -1.292 1.469 4.332 1.00 94.75 82 CYS A O 1
ATOM 635 N N . PHE A 1 83 ? 0.242 1.853 5.934 1.00 93.44 83 PHE A N 1
ATOM 636 C CA . PHE A 1 83 ? 0.161 3.318 5.900 1.00 93.44 83 PHE A CA 1
ATOM 637 C C . PHE A 1 83 ? 0.783 3.927 4.647 1.00 93.44 83 PHE A C 1
ATOM 639 O O . PHE A 1 83 ? 0.436 5.045 4.269 1.00 93.44 83 PHE A O 1
ATOM 646 N N . GLY A 1 84 ? 1.660 3.184 3.974 1.00 92.88 84 GLY A N 1
ATOM 647 C CA . GLY A 1 84 ? 2.216 3.570 2.685 1.00 92.88 84 GLY A CA 1
ATOM 648 C C . GLY A 1 84 ? 1.155 3.817 1.609 1.00 92.88 84 GLY A C 1
ATOM 649 O O . GLY A 1 84 ? 1.380 4.628 0.712 1.00 92.88 84 GLY A O 1
ATOM 650 N N . CYS A 1 85 ? -0.009 3.167 1.724 1.00 94.56 85 CYS A N 1
ATOM 651 C CA . CYS A 1 85 ? -1.120 3.297 0.778 1.00 94.56 85 CYS A CA 1
ATOM 652 C C . CYS A 1 85 ? -2.438 3.731 1.437 1.00 94.56 85 CYS A C 1
ATOM 654 O O . CYS A 1 85 ? -3.229 4.445 0.819 1.00 94.56 85 CYS A O 1
ATOM 656 N N . HIS A 1 86 ? -2.704 3.302 2.672 1.00 95.75 86 HIS A N 1
ATOM 657 C CA . HIS A 1 86 ? -3.985 3.511 3.342 1.00 95.75 86 HIS A CA 1
ATOM 658 C C . HIS A 1 86 ? -3.906 4.592 4.414 1.00 95.75 86 HIS A C 1
ATOM 660 O O . HIS A 1 86 ? -2.972 4.663 5.208 1.00 95.75 86 HIS A O 1
ATOM 666 N N . THR A 1 87 ? -4.938 5.432 4.454 1.00 95.38 87 THR A N 1
ATOM 667 C CA . THR A 1 87 ? -5.094 6.440 5.504 1.00 95.38 87 THR A CA 1
ATOM 668 C C . THR A 1 87 ? -5.781 5.830 6.716 1.00 95.38 87 THR A C 1
ATOM 670 O O . THR A 1 87 ? -6.790 5.141 6.576 1.00 95.38 87 THR A O 1
ATOM 673 N N . ASP A 1 88 ? -5.263 6.133 7.903 1.00 95.25 88 ASP A N 1
ATOM 674 C CA . ASP A 1 88 ? -5.885 5.733 9.159 1.00 95.25 88 ASP A CA 1
ATOM 675 C C . ASP A 1 88 ? -7.158 6.545 9.441 1.00 95.25 88 ASP A C 1
ATOM 677 O O . ASP A 1 88 ? -7.104 7.747 9.718 1.00 95.25 88 ASP A O 1
ATOM 681 N N . VAL A 1 89 ? -8.308 5.874 9.401 1.00 95.00 89 VAL A N 1
ATOM 682 C CA . VAL A 1 89 ? -9.612 6.470 9.729 1.00 95.00 89 VAL A CA 1
ATOM 683 C C . VAL A 1 89 ? -9.833 6.608 11.237 1.00 95.00 89 VAL A C 1
ATOM 685 O O . VAL A 1 89 ? -10.679 7.394 11.660 1.00 95.00 89 VAL A O 1
ATOM 688 N N . HIS A 1 90 ? -9.053 5.895 12.051 1.00 93.62 90 HIS A N 1
ATOM 689 C CA . HIS A 1 90 ? -9.156 5.891 13.509 1.00 93.62 90 HIS A CA 1
ATOM 690 C C . HIS A 1 90 ? -8.362 7.016 14.168 1.00 93.62 90 HIS A C 1
ATOM 692 O O . HIS A 1 90 ? -8.368 7.128 15.395 1.00 93.62 90 HIS A O 1
ATOM 698 N N . GLN A 1 91 ? -7.676 7.854 13.386 1.00 95.06 91 GLN A N 1
ATOM 699 C CA . GLN A 1 91 ? -6.943 9.016 13.895 1.00 95.06 91 GLN A CA 1
ATOM 700 C C . GLN A 1 91 ? -5.942 8.636 15.002 1.00 95.06 91 GLN A C 1
ATOM 702 O O . GLN A 1 91 ? -5.809 9.334 16.004 1.00 95.06 91 GLN A O 1
ATOM 707 N N . GLN A 1 92 ? -5.247 7.511 14.820 1.00 92.56 92 GLN A N 1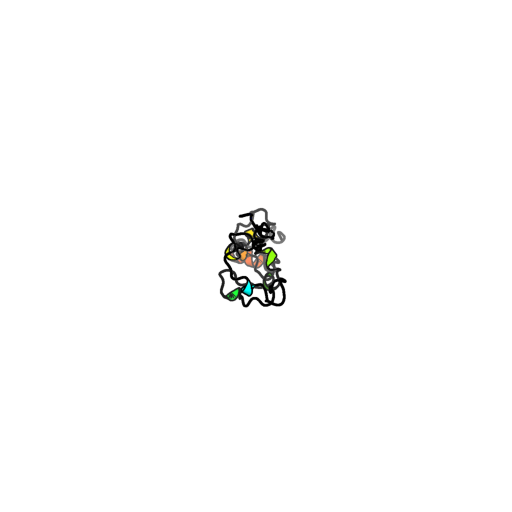
ATOM 708 C CA . GLN A 1 92 ? -4.203 6.977 15.696 1.00 92.56 92 GLN A CA 1
ATOM 709 C C . GLN A 1 92 ? -4.690 6.532 17.085 1.00 92.56 92 GLN A C 1
ATOM 711 O O . GLN A 1 92 ? -3.878 6.282 17.976 1.00 92.56 92 GLN A O 1
ATOM 716 N N . THR A 1 93 ? -6.002 6.380 17.283 1.00 92.69 93 THR A N 1
ATOM 717 C CA . THR A 1 93 ? -6.577 5.994 18.586 1.00 92.69 93 THR A CA 1
ATOM 718 C C . THR A 1 93 ? -6.459 4.500 18.903 1.00 92.69 93 THR A C 1
ATOM 720 O O . THR A 1 93 ? -6.537 4.122 20.069 1.00 92.69 93 THR A O 1
ATOM 723 N N . VAL A 1 94 ? -6.217 3.651 17.897 1.00 89.56 94 VAL A N 1
ATOM 724 C CA . VAL A 1 94 ? -6.174 2.179 18.037 1.00 89.56 94 VAL A CA 1
ATOM 725 C C . VAL A 1 94 ? -4.782 1.571 17.813 1.00 89.56 94 VAL A C 1
ATOM 727 O O . VAL A 1 94 ? -4.628 0.348 17.808 1.00 89.56 94 VAL A O 1
ATOM 730 N N . GLY A 1 95 ? -3.755 2.417 17.693 1.00 91.25 95 GLY A N 1
ATOM 731 C CA . GLY A 1 95 ? -2.373 2.010 17.428 1.00 91.25 95 GLY A CA 1
ATOM 732 C C . GLY A 1 95 ? -2.092 1.672 15.953 1.00 91.25 95 GLY A C 1
ATOM 733 O O . GLY A 1 95 ? -3.002 1.684 15.129 1.00 91.25 95 GLY A O 1
ATOM 734 N N . PRO A 1 96 ? -0.822 1.393 15.600 1.00 92.44 96 PRO A N 1
ATOM 735 C CA . PRO A 1 96 ? -0.405 1.216 14.208 1.00 92.44 96 PRO A CA 1
ATOM 736 C C . PRO A 1 96 ? -0.573 -0.217 13.673 1.00 92.44 96 PRO A C 1
ATOM 738 O O . PRO A 1 96 ? -0.327 -0.462 12.495 1.00 92.44 96 PRO A O 1
ATOM 741 N N . ASP A 1 97 ? -0.933 -1.180 14.523 1.00 92.69 97 ASP A N 1
ATOM 742 C CA . ASP A 1 97 ? -1.062 -2.583 14.124 1.00 92.69 97 ASP A CA 1
ATOM 743 C C . ASP A 1 97 ? -2.425 -2.845 13.470 1.00 92.69 97 ASP A C 1
ATOM 745 O O . ASP A 1 97 ? -3.363 -3.335 14.101 1.00 92.69 97 ASP A O 1
ATOM 749 N N . CYS A 1 98 ? -2.539 -2.481 1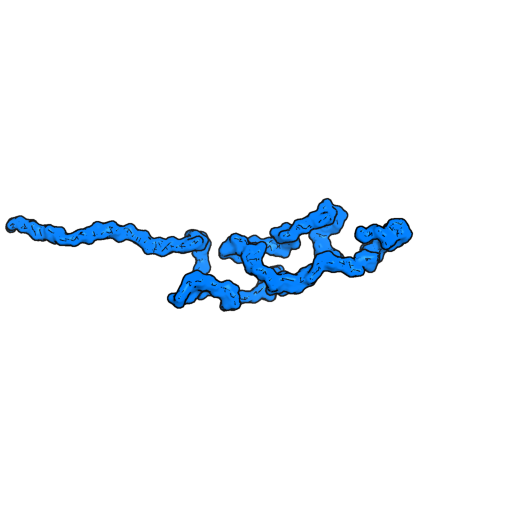2.189 1.00 94.31 98 CYS A N 1
ATOM 750 C CA . CYS A 1 98 ? -3.764 -2.647 11.405 1.00 94.31 98 CYS A CA 1
ATOM 751 C C . CYS A 1 98 ? -4.231 -4.111 11.367 1.00 94.31 98 CYS A C 1
ATOM 753 O O . CYS A 1 98 ? -5.434 -4.372 11.388 1.00 94.31 98 CYS A O 1
ATOM 755 N N . ALA A 1 99 ? -3.278 -5.052 11.337 1.00 92.31 99 ALA A N 1
ATOM 756 C CA . ALA A 1 99 ? -3.527 -6.484 11.186 1.00 92.31 99 ALA A CA 1
ATOM 757 C C . ALA A 1 99 ? -4.168 -7.128 12.426 1.00 92.31 99 ALA A C 1
ATOM 759 O O . ALA A 1 99 ? -4.638 -8.263 12.357 1.00 92.31 99 ALA A O 1
ATOM 760 N N . ARG A 1 100 ? -4.220 -6.405 13.552 1.00 90.94 100 ARG A N 1
ATOM 761 C CA . ARG A 1 100 ? -4.935 -6.843 14.754 1.00 90.94 100 ARG A CA 1
ATOM 762 C C . ARG A 1 100 ? -6.451 -6.901 14.553 1.00 90.94 100 ARG A C 1
ATOM 764 O O . ARG A 1 100 ? -7.111 -7.713 15.194 1.00 90.94 100 ARG A O 1
ATOM 771 N N . CYS A 1 101 ? -6.990 -6.048 13.681 1.00 92.56 101 CYS A N 1
ATOM 772 C CA . CYS A 1 101 ? -8.432 -5.948 13.442 1.00 92.56 101 CYS A CA 1
ATOM 773 C C . CYS A 1 101 ? -8.808 -6.175 11.973 1.00 92.56 101 CYS A C 1
ATOM 775 O O . CYS A 1 101 ? -9.852 -6.757 11.700 1.00 92.56 101 CYS A O 1
ATOM 777 N N . HIS A 1 102 ? -7.976 -5.726 11.033 1.00 94.50 102 HIS A N 1
ATOM 778 C CA . HIS A 1 102 ? -8.256 -5.772 9.599 1.00 94.50 102 HIS A CA 1
ATOM 779 C C . HIS A 1 102 ? -7.363 -6.780 8.884 1.00 94.50 102 HIS A C 1
ATOM 781 O O . HIS A 1 102 ? -6.260 -7.083 9.334 1.00 94.50 102 HIS A O 1
ATOM 787 N N . ASP A 1 103 ? -7.793 -7.245 7.712 1.00 93.56 103 ASP A N 1
ATOM 788 C CA . ASP A 1 103 ? -6.949 -8.064 6.851 1.00 93.56 103 ASP A CA 1
ATOM 789 C C . ASP A 1 103 ? -7.058 -7.666 5.373 1.00 93.56 103 ASP A C 1
ATOM 791 O O . ASP A 1 103 ? -7.906 -6.878 4.963 1.00 93.56 103 ASP A O 1
ATOM 795 N N . SER A 1 104 ? -6.172 -8.223 4.544 1.00 94.25 104 SER A N 1
ATOM 796 C CA . SER A 1 104 ? -6.089 -7.909 3.107 1.00 94.25 104 SER A CA 1
ATOM 797 C C . SER A 1 104 ? -7.366 -8.182 2.291 1.00 94.25 104 SER A C 1
ATOM 799 O O . SER A 1 104 ? -7.456 -7.769 1.135 1.00 94.25 104 SER A O 1
ATOM 801 N N . ARG A 1 105 ? -8.345 -8.907 2.837 1.00 94.38 105 ARG A N 1
ATOM 802 C CA . ARG A 1 105 ? -9.622 -9.226 2.186 1.00 94.38 105 ARG A CA 1
ATOM 803 C C . ARG A 1 105 ? -10.674 -8.157 2.461 1.00 94.38 105 ARG A C 1
ATOM 805 O O . ARG A 1 105 ? -11.509 -7.931 1.588 1.00 94.38 105 ARG A O 1
ATOM 812 N N . SER A 1 106 ? -10.664 -7.538 3.644 1.00 93.06 106 SER A N 1
ATOM 813 C CA . SER A 1 106 ? -11.686 -6.574 4.057 1.00 93.06 106 SER A CA 1
ATOM 814 C C . SER A 1 106 ? -11.231 -5.676 5.210 1.00 93.06 106 SER A C 1
ATOM 816 O O . SER A 1 106 ? -10.565 -6.118 6.144 1.00 93.06 106 SER A O 1
ATOM 818 N N . TRP A 1 107 ? -11.690 -4.422 5.178 1.00 94.19 107 TRP A N 1
ATOM 819 C CA . TRP A 1 107 ? -11.619 -3.498 6.316 1.00 94.19 107 TRP A CA 1
ATOM 820 C C . TRP A 1 107 ? -12.756 -3.708 7.327 1.00 94.19 107 TRP A C 1
ATOM 822 O O . TRP A 1 107 ? -12.701 -3.162 8.424 1.00 94.19 107 TRP A O 1
ATOM 832 N N . ILE A 1 108 ? -13.792 -4.470 6.971 1.00 92.75 108 ILE A N 1
ATOM 833 C CA . ILE A 1 108 ? -14.921 -4.753 7.864 1.00 92.75 108 ILE A CA 1
ATOM 834 C C . ILE A 1 108 ? -14.469 -5.725 8.957 1.00 92.75 108 ILE A C 1
ATOM 836 O O . ILE A 1 108 ? -13.820 -6.727 8.663 1.00 92.75 108 ILE A O 1
ATOM 840 N N . VAL A 1 109 ? -14.839 -5.417 10.201 1.00 92.06 109 VAL A N 1
ATOM 841 C CA . VAL A 1 109 ? -14.567 -6.235 11.387 1.00 92.06 109 VAL A CA 1
ATOM 842 C C . VAL A 1 109 ? -15.899 -6.730 11.940 1.00 92.06 109 VAL A C 1
ATOM 844 O O . VAL A 1 109 ? -16.595 -5.991 12.632 1.00 92.06 109 VAL A O 1
ATOM 847 N N . ASP A 1 110 ? -16.262 -7.971 11.626 1.00 89.56 110 ASP A N 1
ATOM 848 C CA . ASP A 1 110 ? -17.552 -8.546 12.036 1.00 89.56 110 ASP A CA 1
ATOM 849 C C . ASP A 1 110 ? -17.560 -8.988 13.519 1.00 89.56 110 ASP A C 1
ATOM 851 O O . ASP A 1 110 ? -18.612 -9.063 14.155 1.00 89.56 110 ASP A O 1
ATOM 855 N N . ASP A 1 111 ? -16.375 -9.200 14.105 1.00 88.06 111 ASP A N 1
ATOM 856 C CA . ASP A 1 111 ? -16.195 -9.913 15.378 1.00 88.06 111 ASP A CA 1
ATOM 857 C C . ASP A 1 111 ? -15.677 -8.993 16.506 1.00 88.06 111 ASP A C 1
ATOM 859 O O . ASP A 1 111 ? -14.994 -9.435 17.435 1.00 88.06 111 ASP A O 1
ATOM 863 N N . ILE A 1 112 ? -15.951 -7.683 16.436 1.00 88.06 112 ILE A N 1
ATOM 864 C CA . ILE A 1 112 ? -15.280 -6.674 17.280 1.00 88.06 112 ILE A CA 1
ATOM 865 C C . ILE A 1 112 ? -15.423 -6.933 18.789 1.00 88.06 112 ILE A C 1
ATOM 867 O O . ILE A 1 112 ? -14.482 -6.711 19.557 1.00 88.06 112 ILE A O 1
ATOM 871 N N . THR A 1 113 ? -16.571 -7.457 19.228 1.00 88.25 113 THR A N 1
ATOM 872 C CA . THR A 1 113 ? -16.814 -7.813 20.634 1.00 88.25 113 THR A CA 1
ATOM 873 C C . THR A 1 113 ? -15.917 -8.960 21.100 1.00 88.25 113 THR A C 1
ATOM 875 O O . THR A 1 113 ? -15.458 -8.965 22.245 1.00 88.25 113 THR A O 1
ATOM 878 N N . ASP A 1 114 ? -15.660 -9.934 20.228 1.00 88.88 114 ASP A N 1
ATOM 879 C CA . ASP A 1 114 ? -14.854 -11.107 20.552 1.00 88.88 114 ASP A CA 1
ATOM 880 C C . ASP A 1 114 ? -13.370 -10.753 20.620 1.00 88.88 114 ASP A C 1
ATOM 882 O O . ASP A 1 114 ? -12.681 -11.232 21.522 1.00 88.88 114 ASP A O 1
ATOM 886 N N . ILE A 1 115 ? -12.900 -9.865 19.740 1.00 88.50 115 ILE A N 1
ATOM 887 C CA . ILE A 1 115 ? -11.533 -9.323 19.765 1.00 88.50 115 ILE A CA 1
ATOM 888 C C . ILE A 1 115 ? -11.280 -8.595 21.092 1.00 88.50 115 ILE A C 1
ATOM 890 O O . ILE A 1 115 ? -10.353 -8.926 21.829 1.00 88.50 115 ILE A O 1
ATOM 894 N N . HIS A 1 116 ? -12.175 -7.681 21.476 1.00 88.38 116 HIS A N 1
ATOM 895 C CA . HIS A 1 116 ? -12.080 -6.964 22.750 1.00 88.38 116 HIS A CA 1
ATOM 896 C C . HIS A 1 116 ? -12.114 -7.894 23.968 1.00 88.38 116 HIS A C 1
ATOM 898 O O . HIS A 1 116 ? -11.447 -7.642 24.972 1.00 88.38 116 HIS A O 1
ATOM 904 N N . ARG A 1 117 ? -12.877 -8.992 23.900 1.00 89.62 117 ARG A N 1
ATOM 905 C CA . ARG A 1 117 ? -12.912 -9.991 24.974 1.00 89.62 117 ARG A CA 1
ATOM 906 C C . ARG A 1 117 ? -11.577 -10.724 25.115 1.00 89.62 117 ARG A C 1
ATOM 908 O O . ARG A 1 117 ? -11.161 -10.969 26.245 1.00 89.62 117 ARG A O 1
ATOM 915 N N . GLN A 1 118 ? -10.926 -11.069 24.005 1.00 88.62 118 GLN A N 1
ATOM 916 C CA . GLN A 1 118 ? -9.629 -11.759 24.000 1.00 88.62 118 GLN A CA 1
ATOM 917 C C . GLN A 1 118 ? -8.505 -10.868 24.539 1.00 88.62 118 GLN A C 1
ATOM 919 O O . GLN A 1 118 ? -7.662 -11.346 25.296 1.00 88.62 118 GLN A O 1
ATOM 924 N N . ASP A 1 119 ? -8.571 -9.568 24.251 1.00 83.56 119 ASP A N 1
ATOM 925 C CA . ASP A 1 119 ? -7.607 -8.569 24.725 1.00 83.56 119 ASP A CA 1
ATOM 926 C C . ASP A 1 119 ? -7.863 -8.104 26.177 1.00 83.56 119 ASP A C 1
ATOM 928 O O . ASP A 1 119 ? -7.122 -7.281 26.713 1.00 83.56 119 ASP A O 1
ATOM 932 N N . GLY A 1 120 ? -8.895 -8.634 26.849 1.00 85.25 120 GLY A N 1
ATOM 933 C CA . GLY A 1 120 ? -9.209 -8.329 28.252 1.00 85.25 120 GLY A CA 1
ATOM 934 C C . GLY A 1 120 ? -10.062 -7.073 28.474 1.00 85.25 120 GLY A C 1
ATOM 935 O O . GLY A 1 120 ? -10.274 -6.673 29.619 1.00 85.25 120 GLY A O 1
ATOM 936 N N . PHE A 1 121 ? -10.604 -6.484 27.408 1.00 83.50 121 PHE A N 1
ATOM 937 C CA . PHE A 1 121 ? -11.422 -5.266 27.412 1.00 83.50 121 PHE A CA 1
ATOM 938 C C . PHE A 1 121 ? -12.851 -5.538 26.933 1.00 83.50 121 PHE A C 1
ATOM 940 O O . PHE A 1 121 ? -13.365 -4.847 26.059 1.00 83.50 121 PHE A O 1
ATOM 947 N N . ALA A 1 122 ? -13.506 -6.563 27.483 1.00 87.31 122 ALA A N 1
ATOM 948 C CA . ALA A 1 122 ? -14.837 -6.968 27.035 1.00 87.31 122 ALA A CA 1
ATOM 949 C C . ALA A 1 122 ? -15.836 -5.790 27.016 1.00 87.31 122 ALA A C 1
ATOM 951 O O . ALA A 1 122 ? -16.080 -5.147 28.040 1.00 87.31 122 ALA A O 1
ATOM 952 N N . LEU A 1 123 ? -16.451 -5.552 25.853 1.00 88.00 123 LEU A N 1
ATOM 953 C CA . LEU A 1 123 ? -17.466 -4.519 25.643 1.00 88.00 123 LEU A CA 1
ATOM 954 C C . LEU A 1 123 ? -18.787 -4.937 26.307 1.00 88.00 123 LEU A C 1
ATOM 956 O O . LEU A 1 123 ? -19.633 -5.597 25.707 1.00 88.00 123 LEU A O 1
ATOM 960 N N . VAL A 1 124 ? -18.939 -4.607 27.592 1.00 86.38 124 VAL A N 1
ATOM 961 C CA . VAL A 1 124 ? -20.105 -4.965 28.418 1.00 86.38 124 VAL A CA 1
ATOM 962 C C . VAL A 1 124 ? -20.790 -3.734 29.012 1.00 86.38 124 VAL A C 1
ATOM 964 O O . VAL A 1 124 ? -20.195 -2.663 29.155 1.00 86.38 124 VAL A O 1
ATOM 967 N N . GLY A 1 125 ? -22.058 -3.888 29.405 1.00 86.56 125 GLY A N 1
ATOM 968 C CA . GLY A 1 125 ? -22.838 -2.814 30.022 1.00 86.56 125 GLY A CA 1
ATOM 969 C C . GLY A 1 125 ? -22.959 -1.601 29.098 1.00 86.56 125 GLY A C 1
ATOM 970 O O . GLY A 1 125 ? -23.330 -1.746 27.939 1.00 86.56 125 GLY A O 1
ATOM 971 N N . ALA A 1 126 ? -22.614 -0.412 29.597 1.00 85.62 126 ALA A N 1
ATOM 972 C CA . ALA A 1 126 ? -22.660 0.825 28.813 1.00 85.62 126 ALA A CA 1
ATOM 973 C C . ALA A 1 126 ? -21.710 0.836 27.595 1.00 85.62 126 ALA A C 1
ATOM 975 O O . ALA A 1 126 ? -21.920 1.624 26.683 1.00 85.62 126 ALA A O 1
ATOM 976 N N . HIS A 1 127 ? -20.696 -0.036 27.563 1.00 81.50 127 HIS A N 1
ATOM 977 C CA . HIS A 1 127 ? -19.773 -0.166 26.430 1.00 81.50 127 HIS A CA 1
ATOM 978 C C . HIS A 1 127 ? -20.242 -1.193 25.389 1.00 81.50 127 HIS A C 1
ATOM 980 O O . HIS A 1 127 ? -19.594 -1.340 24.362 1.00 81.50 127 HIS A O 1
ATOM 986 N N . ALA A 1 128 ? -21.354 -1.905 25.617 1.00 83.31 128 ALA A N 1
ATOM 987 C CA . ALA A 1 128 ? -21.846 -2.931 24.690 1.00 83.31 128 ALA A CA 1
ATOM 988 C C . ALA A 1 128 ? -22.389 -2.364 23.363 1.00 83.31 128 ALA A C 1
ATOM 990 O O . ALA A 1 128 ? -22.630 -3.124 22.433 1.00 83.31 128 ALA A O 1
ATOM 991 N N . THR A 1 129 ? -22.601 -1.049 23.291 1.00 78.31 129 THR A N 1
ATOM 992 C CA . THR A 1 129 ? -23.071 -0.324 22.098 1.00 78.31 129 THR A CA 1
ATOM 993 C C . THR A 1 129 ? -22.047 0.705 21.616 1.00 78.31 129 THR A C 1
ATOM 995 O O . THR A 1 129 ? -22.426 1.687 20.990 1.00 78.31 129 THR A O 1
ATOM 998 N N . ALA A 1 130 ? -20.787 0.575 22.034 1.00 67.19 130 ALA A N 1
ATOM 999 C CA . ALA A 1 130 ? -19.694 1.354 21.475 1.00 67.19 130 ALA A CA 1
ATOM 1000 C C . ALA A 1 130 ? -19.138 0.554 20.292 1.00 67.19 130 ALA A C 1
ATOM 1002 O O . ALA A 1 130 ? -18.170 -0.189 20.449 1.00 67.19 130 ALA A O 1
ATOM 1003 N N . ASP A 1 131 ? -19.846 0.617 19.168 1.00 54.53 131 ASP A N 1
ATOM 1004 C CA . ASP A 1 131 ? -19.399 0.153 17.855 1.00 54.53 131 ASP A CA 1
ATOM 1005 C C . ASP A 1 131 ? -18.648 1.257 17.093 1.00 54.53 131 ASP A C 1
ATOM 1007 O O . ASP A 1 131 ? -19.078 2.435 17.136 1.00 54.53 131 ASP A O 1
#